Protein AF-A0A7U9X4T7-F1 (afdb_monomer_lite)

Secondary structure (DSSP, 8-state):
--HHHHHHHHHHHTT--HHHHHHHHT--HHHHHHHHT-SS--PPPPHHHHHHHHHHHT--GGGGT-SSS-----------

Sequence (80 aa):
MTLEENISKCIEDRGIALTVVSRRTKIPYMALYDSLRNRSKKREIKGRELIKLCRFLDIDPRELIASDEEKSMDTSLDGR

Radius of gyration: 16.14 Å; chains: 1; bounding box: 34×52×34 Å

pLDDT: mean 84.55, std 15.79, range [45.12, 98.12]

Foldseek 3Di:
DDLLQLLLVLCVVVVHDLVNLCVQLVPDSVLNCLCRPDPPHHDDQDPSNLVSSCVVSVHDSVVSVPDPDDPDDDDDDDDD

Structure (mmCIF, N/CA/C/O backbone):
data_AF-A0A7U9X4T7-F1
#
_entry.id   AF-A0A7U9X4T7-F1
#
loop_
_atom_site.group_PDB
_atom_site.id
_atom_site.type_symbol
_atom_site.label_atom_id
_atom_site.label_alt_id
_atom_site.label_comp_id
_atom_site.label_asym_id
_atom_site.label_entity_id
_atom_site.label_seq_id
_atom_site.pdbx_PDB_ins_code
_atom_site.Cartn_x
_atom_site.Cartn_y
_atom_site.Cartn_z
_atom_site.occupancy
_atom_site.B_iso_or_equiv
_atom_site.auth_seq_id
_atom_site.auth_comp_id
_atom_site.auth_asym_id
_atom_site.auth_atom_id
_atom_site.pdbx_PDB_model_num
ATOM 1 N N . MET A 1 1 ? 10.314 2.957 14.750 1.00 66.81 1 MET A N 1
ATOM 2 C CA . MET A 1 1 ? 9.806 3.268 13.396 1.00 66.81 1 MET A CA 1
ATOM 3 C C . MET A 1 1 ? 8.295 3.349 13.486 1.00 66.81 1 MET A C 1
ATOM 5 O O . MET A 1 1 ? 7.725 2.583 14.252 1.00 66.81 1 MET A O 1
ATOM 9 N N . THR A 1 2 ? 7.650 4.279 12.782 1.00 87.44 2 THR A N 1
ATOM 10 C CA . THR A 1 2 ? 6.181 4.308 12.685 1.00 87.44 2 THR A CA 1
ATOM 11 C C . THR A 1 2 ? 5.684 3.325 11.625 1.00 87.44 2 THR A C 1
ATOM 13 O O . THR A 1 2 ? 6.446 2.873 10.768 1.00 87.44 2 THR A O 1
ATOM 16 N N . LEU A 1 3 ? 4.384 3.024 11.652 1.00 89.88 3 LEU A N 1
ATOM 17 C CA . LEU A 1 3 ? 3.727 2.203 10.634 1.00 89.88 3 LEU A CA 1
ATOM 18 C C . LEU A 1 3 ? 3.972 2.753 9.217 1.00 89.88 3 LEU A C 1
ATOM 20 O O . LEU A 1 3 ? 4.307 2.008 8.298 1.00 89.88 3 LEU A O 1
ATOM 24 N N . GLU A 1 4 ? 3.840 4.066 9.039 1.00 91.94 4 GLU A N 1
ATOM 25 C CA . GLU A 1 4 ? 4.076 4.754 7.769 1.00 91.94 4 GLU A CA 1
ATOM 26 C C . GLU A 1 4 ? 5.527 4.637 7.297 1.00 91.94 4 GLU A C 1
ATOM 28 O O . GLU A 1 4 ? 5.766 4.439 6.104 1.00 91.94 4 GLU A O 1
ATOM 33 N N . GLU A 1 5 ? 6.493 4.723 8.215 1.00 89.81 5 GLU A N 1
ATOM 34 C CA . GLU A 1 5 ? 7.915 4.560 7.900 1.00 89.81 5 GLU A CA 1
ATOM 35 C C . GLU A 1 5 ? 8.209 3.136 7.415 1.00 89.81 5 GLU A C 1
ATOM 37 O O . GLU A 1 5 ? 8.893 2.968 6.403 1.00 89.81 5 GLU A O 1
ATOM 42 N N . ASN A 1 6 ? 7.628 2.122 8.065 1.00 91.50 6 ASN A N 1
ATOM 43 C CA . ASN A 1 6 ? 7.757 0.724 7.647 1.00 91.50 6 ASN A CA 1
ATOM 44 C C . ASN A 1 6 ? 7.150 0.492 6.258 1.00 91.50 6 ASN A C 1
ATOM 46 O O . ASN A 1 6 ? 7.792 -0.097 5.389 1.00 91.50 6 ASN A O 1
ATOM 50 N N . ILE A 1 7 ? 5.954 1.031 6.000 1.00 93.19 7 ILE A N 1
ATOM 51 C CA . ILE A 1 7 ? 5.314 0.946 4.680 1.00 93.19 7 ILE A CA 1
ATOM 52 C C . ILE A 1 7 ? 6.159 1.651 3.610 1.00 93.19 7 ILE A C 1
ATOM 54 O O . ILE A 1 7 ? 6.348 1.098 2.523 1.00 93.19 7 ILE A O 1
ATOM 58 N N . SER A 1 8 ? 6.668 2.859 3.890 1.00 93.00 8 SER A N 1
ATOM 59 C CA . SER A 1 8 ? 7.507 3.596 2.934 1.00 93.00 8 SER A CA 1
ATOM 60 C C . SER A 1 8 ? 8.766 2.808 2.601 1.00 93.00 8 SER A C 1
ATOM 62 O O . SER A 1 8 ? 9.090 2.644 1.425 1.00 93.00 8 SER A O 1
ATOM 64 N N . LYS A 1 9 ? 9.423 2.246 3.620 1.00 92.00 9 LYS A N 1
ATOM 65 C CA . LYS A 1 9 ? 10.617 1.424 3.449 1.00 92.00 9 LYS A CA 1
ATOM 66 C C . LYS A 1 9 ? 10.336 0.176 2.610 1.00 92.00 9 LYS A C 1
ATOM 68 O O . LYS A 1 9 ? 11.044 -0.058 1.642 1.00 92.00 9 LYS A O 1
ATOM 73 N N . CYS A 1 10 ? 9.251 -0.558 2.871 1.00 93.12 10 CYS A N 1
ATOM 74 C CA . CYS A 1 10 ? 8.880 -1.718 2.050 1.00 93.12 10 CYS A CA 1
ATOM 75 C C . CYS A 1 10 ? 8.641 -1.362 0.572 1.00 93.12 10 CYS A C 1
ATOM 77 O O . CYS A 1 10 ? 8.977 -2.141 -0.318 1.00 93.12 10 CYS A O 1
ATOM 79 N N . ILE A 1 11 ? 8.037 -0.202 0.295 1.00 94.19 11 ILE A N 1
ATOM 80 C CA . ILE A 1 11 ? 7.811 0.280 -1.076 1.00 94.19 11 ILE A CA 1
ATOM 81 C C . ILE A 1 11 ? 9.144 0.640 -1.749 1.00 94.19 11 ILE A C 1
ATOM 83 O O . ILE A 1 11 ? 9.337 0.329 -2.927 1.00 94.19 11 ILE A O 1
ATOM 87 N N . GLU A 1 12 ? 10.051 1.279 -1.008 1.00 93.81 12 GLU A N 1
ATOM 88 C CA . GLU A 1 12 ? 11.388 1.676 -1.461 1.00 93.81 12 GLU A CA 1
ATOM 89 C C . GLU A 1 12 ? 12.295 0.476 -1.735 1.00 93.81 12 GLU A C 1
ATOM 91 O O . GLU A 1 12 ? 12.848 0.385 -2.829 1.00 93.81 12 GLU A O 1
ATOM 96 N N . ASP A 1 13 ? 12.366 -0.476 -0.804 1.00 94.19 13 ASP A N 1
ATOM 97 C CA . ASP A 1 13 ? 13.177 -1.695 -0.912 1.00 94.19 13 ASP A CA 1
ATOM 98 C C . ASP A 1 13 ? 12.752 -2.555 -2.116 1.00 94.19 13 ASP A C 1
ATOM 100 O O . ASP A 1 13 ? 13.569 -3.237 -2.732 1.00 94.19 13 ASP A O 1
ATOM 104 N N . ARG A 1 14 ? 11.471 -2.488 -2.503 1.00 94.56 14 ARG A N 1
ATOM 105 C CA . ARG A 1 14 ? 10.922 -3.174 -3.685 1.00 94.56 14 ARG A CA 1
ATOM 106 C C . ARG A 1 14 ? 11.020 -2.352 -4.977 1.00 94.56 14 ARG A C 1
ATOM 108 O O . ARG A 1 14 ? 10.557 -2.812 -6.020 1.00 94.56 14 ARG A O 1
ATOM 115 N N . GLY A 1 15 ? 11.563 -1.133 -4.930 1.00 95.88 15 GLY A N 1
ATOM 116 C CA . GLY A 1 15 ? 11.704 -0.252 -6.094 1.00 95.88 15 GLY A CA 1
ATOM 117 C C . GLY A 1 15 ? 10.371 0.202 -6.703 1.00 95.88 15 GLY A C 1
ATOM 118 O O . GLY A 1 15 ? 10.299 0.503 -7.896 1.00 95.88 15 GLY A O 1
ATOM 119 N N . ILE A 1 16 ? 9.287 0.232 -5.919 1.00 96.19 16 ILE A N 1
ATOM 120 C CA . ILE A 1 16 ? 7.944 0.527 -6.427 1.00 96.19 16 ILE A CA 1
ATOM 121 C C . ILE A 1 16 ? 7.692 2.038 -6.397 1.00 96.19 16 ILE A C 1
ATOM 123 O O . ILE A 1 16 ? 7.698 2.683 -5.350 1.00 96.19 16 ILE A O 1
ATOM 127 N N . ALA A 1 17 ? 7.373 2.621 -7.552 1.00 96.12 17 ALA A N 1
ATOM 128 C CA . ALA A 1 17 ? 6.988 4.028 -7.625 1.00 96.12 17 ALA A CA 1
ATOM 129 C C . ALA A 1 17 ? 5.614 4.285 -6.975 1.00 96.12 17 ALA A C 1
ATOM 131 O O . ALA A 1 17 ? 4.647 3.554 -7.202 1.00 96.12 17 ALA A O 1
ATOM 132 N N . LEU A 1 18 ? 5.474 5.399 -6.249 1.00 95.56 18 LEU A N 1
ATOM 133 C CA . LEU A 1 18 ? 4.230 5.767 -5.553 1.00 95.56 18 LEU A CA 1
ATOM 134 C C . LEU A 1 18 ? 3.034 5.961 -6.511 1.00 95.56 18 LEU A C 1
ATOM 136 O O . LEU A 1 18 ? 1.879 5.730 -6.151 1.00 95.56 18 LEU A O 1
ATOM 140 N N . THR A 1 19 ? 3.305 6.327 -7.767 1.00 97.12 19 THR A N 1
ATOM 141 C CA . THR A 1 19 ? 2.305 6.393 -8.846 1.00 97.12 19 THR A CA 1
ATOM 142 C C . THR A 1 19 ? 1.715 5.018 -9.173 1.00 97.12 19 THR A C 1
ATOM 144 O O . THR A 1 19 ? 0.513 4.914 -9.424 1.00 97.12 19 THR A O 1
ATOM 147 N N . VAL A 1 20 ? 2.522 3.954 -9.119 1.00 97.81 20 VAL A N 1
ATOM 148 C CA . VAL A 1 20 ? 2.075 2.564 -9.296 1.00 97.81 20 VAL A CA 1
ATOM 149 C C . VAL A 1 20 ? 1.218 2.136 -8.110 1.00 97.81 20 VAL A C 1
ATOM 151 O O . VAL A 1 20 ? 0.124 1.605 -8.315 1.00 97.81 20 VAL A O 1
ATOM 154 N N . VAL A 1 21 ? 1.664 2.440 -6.886 1.00 97.31 21 VAL A N 1
ATOM 155 C CA . VAL A 1 21 ? 0.908 2.150 -5.656 1.00 97.31 21 VAL A CA 1
ATOM 156 C C . VAL A 1 21 ? -0.473 2.800 -5.718 1.00 97.31 21 VAL A C 1
ATOM 158 O O . VAL A 1 21 ? -1.481 2.117 -5.550 1.00 97.31 21 VAL A O 1
ATOM 161 N N . SER A 1 22 ? -0.539 4.090 -6.055 1.00 98.12 22 SER A N 1
ATOM 162 C CA . SER A 1 22 ? -1.792 4.838 -6.222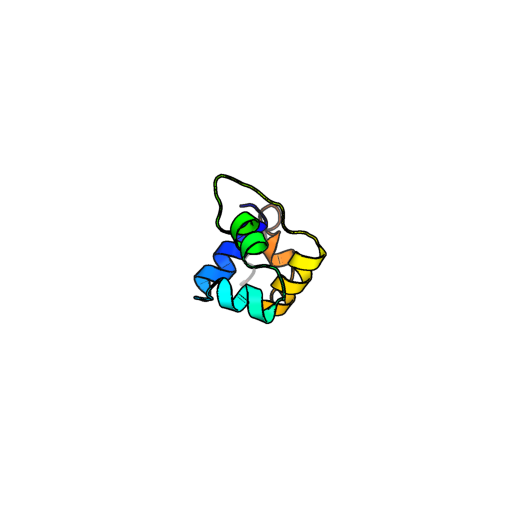 1.00 98.12 22 SER A CA 1
ATOM 163 C C . SER A 1 22 ? -2.743 4.161 -7.215 1.00 98.12 22 SER A C 1
ATOM 165 O O . SER A 1 22 ? -3.893 3.848 -6.890 1.00 98.12 22 SER A O 1
ATOM 167 N N . ARG A 1 23 ? -2.247 3.831 -8.416 1.00 98.00 23 ARG A N 1
ATOM 168 C CA . ARG A 1 23 ? -3.052 3.210 -9.482 1.00 98.00 23 ARG A CA 1
ATOM 169 C C . ARG A 1 23 ? -3.608 1.839 -9.094 1.00 98.00 23 ARG A C 1
ATOM 171 O O . ARG A 1 23 ? -4.759 1.546 -9.437 1.00 98.00 23 ARG A O 1
ATOM 178 N N . ARG A 1 24 ? -2.811 1.013 -8.403 1.00 97.69 24 ARG A N 1
ATOM 179 C CA . ARG A 1 24 ? -3.170 -0.373 -8.048 1.00 97.69 24 ARG A CA 1
ATOM 180 C C . ARG A 1 24 ? -4.022 -0.468 -6.784 1.00 97.69 24 ARG A C 1
ATOM 182 O O . ARG A 1 24 ? -4.946 -1.270 -6.746 1.00 97.69 24 ARG A O 1
ATOM 189 N N . THR A 1 25 ? -3.779 0.385 -5.793 1.00 97.12 25 THR A N 1
ATOM 190 C CA . THR A 1 25 ? -4.551 0.413 -4.534 1.00 97.12 25 THR A CA 1
ATOM 191 C C . THR A 1 25 ? -5.808 1.286 -4.615 1.00 97.12 25 THR A C 1
ATOM 193 O O . THR A 1 25 ? -6.693 1.195 -3.758 1.00 97.12 25 THR A O 1
ATOM 196 N N . LYS A 1 26 ? -5.905 2.149 -5.636 1.00 97.56 26 LYS A N 1
ATOM 197 C CA . LYS A 1 26 ? -6.927 3.204 -5.749 1.00 97.56 26 LYS A CA 1
ATOM 198 C C . LYS A 1 26 ? -6.896 4.194 -4.576 1.00 97.56 26 LYS A C 1
ATOM 200 O O . LYS A 1 26 ? -7.917 4.801 -4.258 1.00 97.56 26 LYS A O 1
ATOM 205 N N . ILE A 1 27 ? -5.754 4.336 -3.906 1.00 97.44 27 ILE A N 1
ATOM 206 C CA . ILE A 1 27 ? -5.532 5.381 -2.903 1.00 97.44 27 ILE A CA 1
ATOM 207 C C . ILE A 1 27 ? -5.018 6.622 -3.643 1.00 97.44 27 ILE A C 1
ATOM 209 O O . ILE A 1 27 ? -4.107 6.487 -4.461 1.00 97.44 27 ILE A O 1
ATOM 213 N N . PRO A 1 28 ? -5.571 7.824 -3.394 1.00 97.12 28 PRO A N 1
ATOM 214 C CA . PRO A 1 28 ? -5.099 9.036 -4.049 1.00 97.12 28 PRO A CA 1
ATOM 215 C C . PRO A 1 28 ? -3.596 9.231 -3.852 1.00 97.12 28 PRO A C 1
ATOM 217 O O . PRO A 1 28 ? -3.088 9.087 -2.741 1.00 97.12 28 PRO A O 1
ATOM 220 N N . TYR A 1 29 ? -2.894 9.620 -4.918 1.00 96.31 29 TYR A N 1
ATOM 221 C CA . TYR A 1 29 ? -1.445 9.838 -4.858 1.00 96.31 29 TYR A CA 1
ATOM 222 C C . TYR A 1 29 ? -1.066 10.826 -3.750 1.00 96.31 29 TYR A C 1
ATOM 224 O O . TYR A 1 29 ? -0.146 10.556 -2.989 1.00 96.31 29 TYR A O 1
ATOM 232 N N . MET A 1 30 ? -1.811 11.928 -3.612 1.00 94.94 30 MET A N 1
ATOM 233 C CA . MET A 1 30 ? -1.534 12.930 -2.577 1.00 94.94 30 MET A CA 1
ATOM 234 C C . MET A 1 30 ? -1.745 12.387 -1.164 1.00 94.94 30 MET A C 1
ATOM 236 O O . MET A 1 30 ? -0.974 12.712 -0.274 1.00 94.94 30 MET A O 1
ATOM 240 N N . ALA A 1 31 ? -2.714 11.486 -0.969 1.00 95.00 31 ALA A N 1
ATOM 241 C CA . ALA A 1 31 ? -2.900 10.820 0.317 1.00 95.00 31 ALA A CA 1
ATOM 242 C C . ALA A 1 31 ? -1.716 9.899 0.651 1.00 95.00 31 ALA A C 1
ATOM 244 O O . ALA A 1 31 ? -1.268 9.884 1.791 1.00 95.00 31 ALA A O 1
ATOM 245 N N . LEU A 1 32 ? -1.182 9.171 -0.338 1.00 95.25 32 LEU A N 1
ATOM 246 C CA . LEU A 1 32 ? 0.030 8.365 -0.159 1.00 95.25 32 LEU A CA 1
ATOM 247 C C . LEU A 1 32 ? 1.264 9.238 0.087 1.00 95.25 32 LEU A C 1
ATOM 249 O O . LEU A 1 32 ? 2.088 8.899 0.925 1.00 95.25 32 LEU A O 1
ATOM 253 N N . TYR A 1 33 ? 1.397 10.352 -0.631 1.00 94.38 33 TYR A N 1
ATOM 254 C CA . TYR A 1 33 ? 2.531 11.260 -0.489 1.00 94.38 33 TYR A CA 1
ATOM 255 C C . TYR A 1 33 ? 2.553 11.905 0.899 1.00 94.38 33 TYR A C 1
ATOM 257 O O . TYR A 1 33 ? 3.573 11.839 1.582 1.00 94.38 33 TYR A O 1
ATOM 265 N N . ASP A 1 34 ? 1.417 12.447 1.343 1.00 94.00 34 ASP A N 1
ATOM 266 C CA . ASP A 1 34 ? 1.275 13.064 2.664 1.00 94.00 34 ASP A CA 1
ATOM 267 C C . ASP A 1 34 ? 1.398 12.061 3.817 1.00 94.00 34 ASP A C 1
ATOM 269 O O . ASP A 1 34 ? 1.708 12.459 4.933 1.00 94.00 34 ASP A O 1
ATOM 273 N N . SER A 1 35 ? 1.161 10.770 3.576 1.00 92.75 35 SER A N 1
ATOM 274 C CA . SER A 1 35 ? 1.343 9.742 4.604 1.00 92.75 35 SER A CA 1
ATOM 275 C C . SER A 1 35 ? 2.750 9.143 4.629 1.00 92.75 35 SER A C 1
ATOM 277 O O . SER A 1 35 ? 3.268 8.879 5.704 1.00 92.75 35 SER A O 1
ATOM 279 N N . LEU A 1 36 ? 3.372 8.912 3.467 1.00 92.06 36 LEU A N 1
ATOM 280 C CA . LEU A 1 36 ? 4.584 8.086 3.362 1.00 92.06 36 LEU A CA 1
ATOM 281 C C . LEU A 1 36 ? 5.858 8.879 3.041 1.00 92.06 36 LEU A C 1
ATOM 283 O O . LEU A 1 36 ? 6.953 8.426 3.350 1.00 92.06 36 LEU A O 1
ATOM 287 N N . ARG A 1 37 ? 5.753 10.045 2.391 1.00 87.38 37 ARG A N 1
ATOM 288 C CA . ARG A 1 37 ? 6.923 10.807 1.901 1.00 87.38 37 ARG A CA 1
ATOM 289 C C . ARG A 1 37 ? 7.046 12.201 2.503 1.00 87.38 37 ARG A C 1
ATOM 291 O O . ARG A 1 37 ? 8.153 12.733 2.585 1.00 87.38 37 ARG A O 1
ATOM 298 N N . ASN A 1 38 ? 5.936 12.809 2.907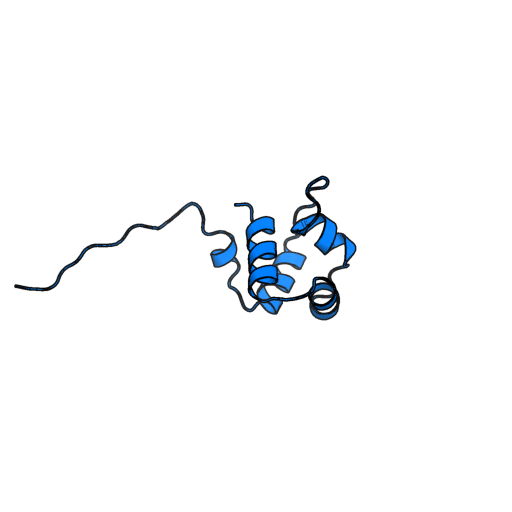 1.00 85.31 38 ASN A N 1
ATOM 299 C CA . ASN A 1 38 ? 5.926 14.167 3.424 1.00 85.31 38 ASN A CA 1
ATOM 300 C C . ASN A 1 38 ? 6.400 14.207 4.886 1.00 85.31 38 ASN A C 1
ATOM 302 O O . ASN A 1 38 ? 5.691 13.798 5.798 1.00 85.31 38 ASN A O 1
ATOM 306 N N . ARG A 1 39 ? 7.600 14.745 5.128 1.00 75.00 39 ARG A N 1
ATOM 307 C CA . ARG A 1 39 ? 8.143 14.893 6.491 1.00 75.00 39 ARG A CA 1
ATOM 308 C C . ARG A 1 39 ? 7.509 16.046 7.279 1.00 75.00 39 ARG A C 1
ATOM 310 O O . ARG A 1 39 ? 7.642 16.082 8.498 1.00 75.00 39 ARG A O 1
ATOM 317 N N . SER A 1 40 ? 6.829 16.974 6.602 1.00 76.12 40 SER A N 1
ATOM 318 C CA . SER A 1 40 ? 6.241 18.177 7.209 1.00 76.12 40 SER A CA 1
ATOM 319 C C . SER A 1 40 ? 4.750 18.034 7.520 1.00 76.12 40 SER A C 1
ATOM 321 O O . SER A 1 40 ? 4.256 18.694 8.429 1.00 76.12 40 SER A O 1
ATOM 323 N N . LYS A 1 41 ? 4.022 17.177 6.793 1.00 65.75 41 LYS A N 1
ATOM 324 C CA . LYS A 1 41 ? 2.637 16.800 7.107 1.00 65.75 41 LYS A CA 1
ATOM 325 C C . LYS A 1 41 ? 2.593 15.311 7.393 1.00 65.75 41 LYS A C 1
ATOM 327 O O . LYS A 1 41 ? 2.825 14.528 6.490 1.00 65.75 41 LYS A O 1
ATOM 332 N N . LYS A 1 42 ? 2.257 14.935 8.625 1.00 69.19 42 LYS A N 1
ATOM 333 C CA . LYS A 1 42 ? 2.025 13.539 9.006 1.00 69.19 42 LYS A CA 1
ATOM 334 C C . LYS A 1 42 ? 0.535 13.244 8.943 1.00 69.19 42 LYS A C 1
ATOM 336 O O . LYS A 1 42 ? -0.180 13.407 9.927 1.00 69.19 42 LYS A O 1
ATOM 341 N N . ARG A 1 43 ? 0.050 12.863 7.762 1.00 88.75 43 ARG A N 1
ATOM 342 C CA . ARG A 1 43 ? -1.284 12.271 7.641 1.00 88.75 43 ARG A CA 1
ATOM 343 C C . ARG A 1 43 ? -1.177 10.791 7.989 1.00 88.75 43 ARG A C 1
ATOM 345 O O . ARG A 1 43 ? -0.517 10.054 7.265 1.00 88.75 43 ARG A O 1
ATOM 352 N N . GLU A 1 44 ? -1.889 10.338 9.006 1.00 91.12 44 GLU A N 1
ATOM 353 C CA . GLU A 1 44 ? -1.948 8.909 9.330 1.00 91.12 44 GLU A CA 1
ATOM 354 C C . GLU A 1 44 ? -2.596 8.090 8.200 1.00 91.12 44 GLU A C 1
ATOM 356 O O . GL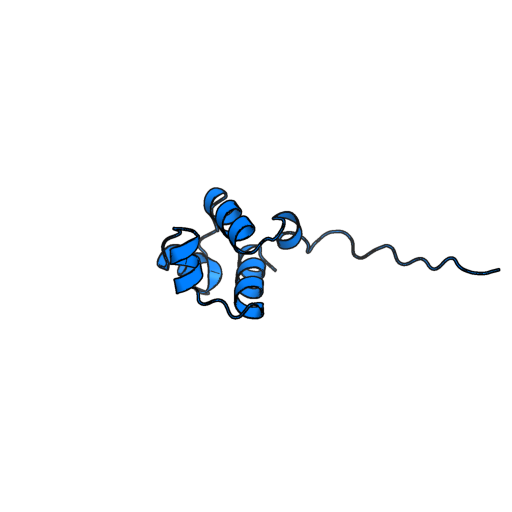U A 1 44 ? -3.532 8.538 7.516 1.00 91.12 44 GLU A O 1
ATOM 361 N N . ILE A 1 45 ? -2.107 6.864 8.005 1.00 92.06 45 ILE A N 1
ATOM 362 C CA . ILE A 1 45 ? -2.745 5.898 7.106 1.00 92.06 45 ILE A CA 1
ATOM 363 C C . ILE A 1 45 ? -4.069 5.437 7.727 1.00 92.06 45 ILE A C 1
ATOM 365 O O . ILE A 1 45 ? -4.127 4.930 8.843 1.00 92.06 45 ILE A O 1
ATOM 369 N N . LYS A 1 46 ? -5.171 5.553 6.977 1.00 93.19 46 LYS A N 1
ATOM 370 C CA . LYS A 1 46 ? -6.478 5.055 7.440 1.00 93.19 46 LYS A CA 1
ATOM 371 C C . LYS A 1 46 ? -6.503 3.526 7.391 1.00 93.19 46 LYS A C 1
ATOM 373 O O . LYS A 1 46 ? -5.964 2.941 6.457 1.00 93.19 46 LYS A O 1
ATOM 378 N N . GLY A 1 47 ? -7.260 2.866 8.271 1.00 93.31 47 GLY A N 1
ATOM 379 C CA . GLY A 1 47 ? -7.343 1.392 8.295 1.00 93.31 47 GLY A CA 1
ATOM 380 C C . GLY A 1 47 ? -7.701 0.746 6.942 1.00 93.31 47 GLY A C 1
ATOM 381 O O . GLY A 1 47 ? -7.087 -0.228 6.521 1.00 93.31 47 GLY A O 1
ATOM 382 N N . ARG A 1 48 ? -8.620 1.349 6.173 1.00 95.00 48 ARG A N 1
ATOM 383 C CA . ARG A 1 48 ? -8.949 0.881 4.808 1.00 95.00 48 ARG A CA 1
ATOM 384 C C 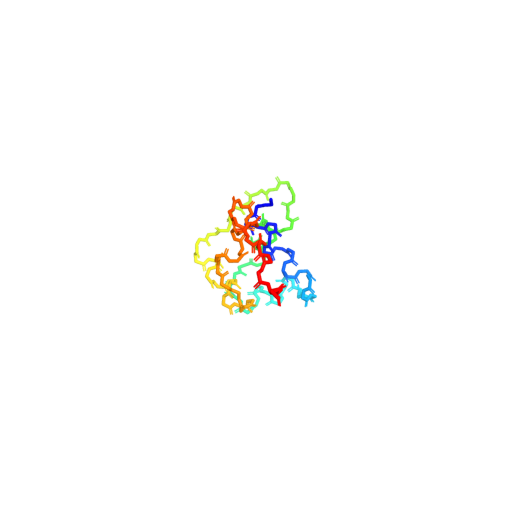. ARG A 1 48 ? -7.798 1.025 3.805 1.00 95.00 48 ARG A C 1
ATOM 386 O O . ARG A 1 48 ? -7.754 0.303 2.815 1.00 95.00 48 ARG A O 1
ATOM 393 N N . GLU A 1 49 ? -6.932 2.015 4.002 1.00 95.62 49 GLU A N 1
ATOM 394 C CA . GLU A 1 49 ? -5.757 2.259 3.164 1.00 95.62 49 GLU A CA 1
ATOM 395 C C . GLU A 1 49 ? -4.660 1.259 3.524 1.00 95.62 49 GLU A C 1
ATOM 397 O O . GLU A 1 49 ? -4.083 0.670 2.616 1.00 95.62 49 GLU A O 1
ATOM 402 N N . LEU A 1 50 ? -4.473 0.983 4.819 1.00 94.88 50 LEU A N 1
ATOM 403 C CA . LEU A 1 50 ? -3.571 -0.058 5.308 1.00 94.88 50 LEU A CA 1
ATOM 404 C C . LEU A 1 50 ? -3.899 -1.420 4.688 1.00 94.88 50 LEU A C 1
ATOM 406 O O . LEU A 1 50 ? -3.039 -2.010 4.049 1.00 94.88 50 LEU A O 1
ATOM 410 N N . ILE A 1 51 ? -5.155 -1.874 4.766 1.00 94.81 51 ILE A N 1
ATOM 411 C CA . ILE A 1 51 ? -5.572 -3.172 4.196 1.00 94.81 51 ILE A CA 1
ATOM 412 C C . ILE A 1 51 ? -5.249 -3.256 2.695 1.00 94.81 51 ILE A C 1
ATOM 414 O O . ILE A 1 51 ? -4.772 -4.279 2.202 1.00 94.81 51 ILE A O 1
ATOM 418 N N . LYS A 1 52 ? -5.488 -2.171 1.949 1.00 96.69 52 LYS A N 1
ATOM 419 C CA . LYS A 1 52 ? -5.184 -2.104 0.513 1.00 96.69 52 LYS A CA 1
ATOM 420 C C . LYS A 1 52 ? -3.684 -2.151 0.234 1.00 96.69 52 LYS A C 1
ATOM 422 O O . LYS A 1 52 ? -3.285 -2.768 -0.750 1.00 96.69 52 LYS A O 1
ATOM 427 N N . LEU A 1 53 ? -2.879 -1.491 1.064 1.00 95.50 53 LEU A N 1
ATOM 428 C CA . LEU A 1 53 ? -1.421 -1.482 0.957 1.00 95.50 53 LEU A CA 1
ATOM 429 C C . LEU A 1 53 ? -0.834 -2.851 1.306 1.00 95.50 53 LEU A C 1
ATOM 431 O O . LEU A 1 53 ? -0.073 -3.374 0.503 1.00 95.50 53 LEU A O 1
ATOM 435 N N . CYS A 1 54 ? -1.255 -3.471 2.411 1.00 94.81 54 CYS A N 1
ATOM 436 C CA . CYS A 1 54 ? -0.857 -4.828 2.799 1.00 94.81 54 CYS A CA 1
ATOM 437 C C . CYS A 1 54 ? -1.169 -5.841 1.696 1.00 94.81 54 CYS A C 1
ATOM 439 O O . CYS A 1 54 ? -0.287 -6.573 1.262 1.00 94.81 54 CYS A O 1
ATOM 441 N N . ARG A 1 55 ? -2.390 -5.813 1.145 1.00 95.50 55 ARG A N 1
ATOM 442 C CA . ARG A 1 55 ? -2.770 -6.689 0.026 1.00 95.50 55 ARG A CA 1
ATOM 443 C C . ARG A 1 55 ? -1.961 -6.421 -1.246 1.00 95.50 55 ARG A C 1
ATOM 445 O O . ARG A 1 55 ? -1.735 -7.333 -2.030 1.00 95.50 55 ARG A O 1
ATOM 452 N N . PHE A 1 56 ? -1.579 -5.171 -1.500 1.00 96.06 56 PHE A N 1
ATOM 453 C CA . PHE A 1 56 ? -0.755 -4.822 -2.658 1.00 96.06 56 PHE A CA 1
ATOM 454 C C . PHE A 1 56 ? 0.703 -5.272 -2.492 1.00 96.06 56 PHE A C 1
ATOM 456 O O . PHE A 1 56 ? 1.320 -5.699 -3.466 1.00 96.06 56 PHE A O 1
ATOM 463 N N . LEU A 1 57 ? 1.239 -5.149 -1.279 1.00 93.69 57 LEU A N 1
ATOM 464 C CA . LEU A 1 57 ? 2.606 -5.525 -0.937 1.00 93.69 57 LEU A CA 1
ATOM 465 C C . LEU A 1 57 ? 2.751 -7.020 -0.633 1.00 93.69 57 LEU A C 1
ATOM 467 O O . LEU A 1 57 ? 3.879 -7.500 -0.601 1.00 93.69 57 LEU A O 1
ATOM 471 N N . ASP A 1 58 ? 1.645 -7.741 -0.459 1.00 94.38 58 ASP A N 1
ATOM 472 C CA . ASP A 1 58 ? 1.632 -9.140 -0.026 1.00 94.38 58 ASP A CA 1
ATOM 473 C C . ASP A 1 58 ? 2.387 -9.310 1.306 1.00 94.38 58 ASP A C 1
ATOM 475 O O . ASP A 1 58 ? 3.346 -10.065 1.416 1.00 94.38 58 ASP A O 1
ATOM 479 N N . ILE A 1 59 ? 2.012 -8.483 2.290 1.00 92.38 59 ILE A N 1
ATOM 480 C CA . ILE A 1 59 ? 2.611 -8.428 3.633 1.00 92.38 59 ILE A CA 1
ATOM 481 C C . ILE A 1 59 ? 1.492 -8.529 4.671 1.00 92.38 59 ILE A C 1
ATOM 483 O O . ILE A 1 59 ? 0.467 -7.844 4.541 1.00 92.38 59 ILE A O 1
ATOM 487 N N . ASP A 1 60 ? 1.699 -9.329 5.720 1.00 89.44 60 ASP A N 1
ATOM 488 C CA . ASP A 1 60 ? 0.802 -9.347 6.875 1.00 89.44 60 ASP A CA 1
ATOM 489 C C . ASP A 1 60 ? 0.905 -8.008 7.637 1.00 89.44 60 ASP A C 1
ATOM 491 O O . ASP A 1 60 ? 2.009 -7.575 7.977 1.00 89.44 60 ASP A O 1
ATOM 495 N N . PRO A 1 61 ? -0.214 -7.320 7.942 1.00 85.75 61 PRO A N 1
ATOM 496 C CA . PRO A 1 61 ? -0.190 -6.072 8.706 1.00 85.75 61 PRO A CA 1
ATOM 497 C C . PRO A 1 61 ? 0.619 -6.135 10.012 1.00 85.75 61 PRO A C 1
ATOM 499 O O . PRO A 1 61 ? 1.155 -5.112 10.430 1.00 85.75 61 PRO A O 1
ATOM 502 N N . ARG A 1 62 ? 0.724 -7.306 10.655 1.00 85.50 62 ARG A N 1
ATOM 503 C CA . ARG A 1 62 ? 1.493 -7.511 11.894 1.00 85.50 62 ARG A CA 1
ATOM 504 C C . ARG A 1 62 ? 2.996 -7.346 11.685 1.00 85.50 62 ARG A C 1
ATOM 506 O O . ARG A 1 62 ? 3.666 -6.816 12.565 1.00 85.50 62 ARG A O 1
ATOM 513 N N . GLU A 1 63 ? 3.513 -7.703 10.513 1.00 84.75 63 GLU A N 1
ATOM 514 C CA . GLU A 1 63 ? 4.929 -7.515 10.169 1.00 84.75 63 GLU A CA 1
ATOM 515 C C . GLU A 1 63 ? 5.302 -6.028 10.074 1.00 84.75 63 GLU A C 1
ATOM 517 O O . GLU A 1 63 ? 6.445 -5.654 10.316 1.00 84.75 63 GLU A O 1
ATOM 522 N N . LEU A 1 64 ? 4.329 -5.155 9.783 1.00 81.94 64 LEU A N 1
ATOM 523 C CA . LEU A 1 64 ? 4.534 -3.704 9.730 1.00 81.94 64 LEU A CA 1
ATOM 524 C C . LEU A 1 64 ? 4.503 -3.034 11.115 1.00 81.94 64 LEU A C 1
ATOM 526 O O . LEU A 1 64 ? 4.880 -1.867 11.223 1.00 81.94 64 LEU A O 1
ATOM 530 N N . ILE A 1 65 ? 4.039 -3.739 12.152 1.00 76.44 65 ILE A N 1
ATOM 531 C CA . ILE A 1 65 ? 3.891 -3.236 13.532 1.00 76.44 65 ILE A CA 1
ATOM 532 C C . ILE A 1 65 ? 5.002 -3.795 14.444 1.00 76.44 65 ILE A C 1
ATOM 534 O O . ILE A 1 65 ? 5.212 -3.297 15.547 1.00 76.44 65 ILE A O 1
ATOM 538 N N . ALA A 1 66 ? 5.760 -4.792 13.977 1.00 57.84 66 ALA A N 1
ATOM 539 C CA . ALA A 1 66 ? 6.822 -5.439 14.736 1.00 57.84 66 ALA A CA 1
ATOM 540 C C . ALA A 1 66 ? 8.016 -4.492 14.968 1.00 57.84 66 ALA A C 1
ATOM 542 O O . ALA A 1 66 ? 8.949 -4.400 14.168 1.00 57.84 66 ALA A O 1
ATOM 543 N N . SER A 1 67 ? 7.990 -3.744 16.069 1.00 55.66 67 SER A N 1
ATOM 544 C CA . SER A 1 67 ? 9.172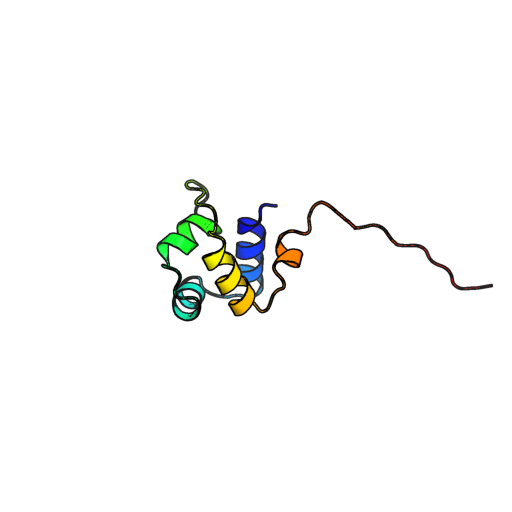 -3.064 16.616 1.00 55.66 67 SER A CA 1
ATOM 545 C C . SER A 1 67 ? 9.207 -2.986 18.144 1.00 55.66 67 SER A C 1
ATOM 547 O O . SER A 1 67 ? 10.139 -2.376 18.653 1.00 55.66 67 SER A O 1
ATOM 549 N N . ASP A 1 68 ? 8.300 -3.649 18.872 1.00 54.56 68 ASP A N 1
ATOM 550 C CA . ASP A 1 68 ? 8.376 -3.669 20.344 1.00 54.56 68 ASP A CA 1
ATOM 551 C C . ASP A 1 68 ? 8.272 -5.048 21.015 1.00 54.56 68 ASP A C 1
ATOM 553 O O . ASP A 1 68 ? 8.557 -5.130 22.202 1.00 54.56 68 ASP A O 1
ATOM 557 N N . GLU A 1 69 ? 8.015 -6.158 20.310 1.00 53.66 69 GLU A N 1
ATOM 558 C CA . GLU A 1 69 ? 8.054 -7.471 20.975 1.00 53.66 69 GLU A CA 1
ATOM 559 C C . GLU A 1 69 ? 8.640 -8.593 20.103 1.00 53.66 69 GLU A C 1
ATOM 561 O O . GLU A 1 69 ? 8.327 -8.732 18.923 1.00 53.66 69 GLU A O 1
ATOM 566 N N . GLU A 1 70 ? 9.539 -9.350 20.748 1.00 51.16 70 GLU A N 1
ATOM 567 C CA . GLU A 1 70 ? 10.159 -10.628 20.362 1.00 51.16 70 GLU A CA 1
ATOM 568 C C . GLU A 1 70 ? 11.310 -10.629 19.340 1.00 51.16 70 GLU A C 1
ATOM 570 O O . GLU A 1 70 ? 11.300 -11.301 18.311 1.00 51.16 70 GLU A O 1
ATOM 575 N N . LYS A 1 71 ? 12.436 -10.028 19.755 1.00 45.12 71 LYS A N 1
ATOM 576 C CA . LYS A 1 71 ? 13.758 -10.646 19.543 1.0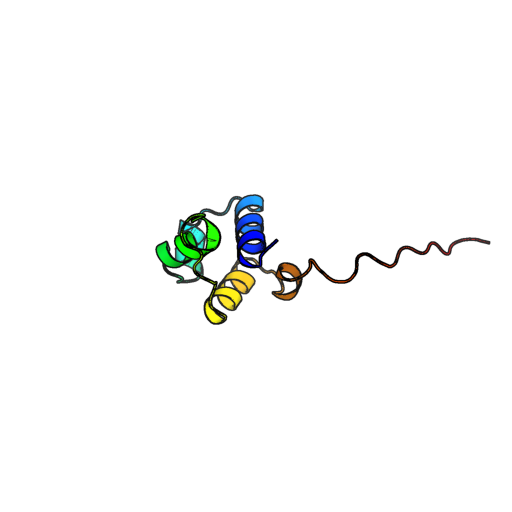0 45.12 71 LYS A CA 1
ATOM 577 C C . LYS A 1 71 ? 14.216 -11.336 20.832 1.00 45.12 71 LYS A C 1
ATOM 579 O O . LYS A 1 71 ? 15.140 -10.869 21.486 1.00 45.12 71 LYS A O 1
ATOM 584 N N . SER A 1 72 ? 13.563 -12.427 21.224 1.00 54.56 72 SER A N 1
ATOM 585 C CA . SER A 1 72 ? 14.144 -13.346 22.207 1.00 54.56 72 SER A CA 1
ATOM 586 C C . SER A 1 72 ? 13.574 -14.748 22.042 1.00 54.56 72 SER A C 1
ATOM 588 O O . SER A 1 72 ? 12.484 -15.033 22.515 1.00 54.56 72 SER A O 1
ATOM 590 N N . MET A 1 73 ? 14.316 -15.598 21.336 1.00 51.88 73 MET A N 1
ATOM 591 C CA . MET A 1 73 ? 14.585 -16.988 21.716 1.00 51.88 73 MET A CA 1
ATOM 592 C C . MET A 1 73 ? 15.706 -17.502 20.805 1.00 51.88 73 MET A C 1
ATOM 594 O O . MET A 1 73 ? 15.491 -18.201 19.821 1.00 51.88 73 MET A O 1
ATOM 598 N N . ASP A 1 74 ? 16.927 -17.080 21.135 1.00 53.97 74 ASP A N 1
ATOM 599 C CA . ASP A 1 74 ? 18.075 -17.974 21.039 1.00 53.97 74 ASP A CA 1
ATOM 600 C C . ASP A 1 74 ? 18.097 -18.770 22.346 1.00 53.97 74 ASP A C 1
ATOM 602 O O . ASP A 1 74 ? 18.242 -18.176 23.412 1.00 53.97 74 ASP A O 1
ATOM 606 N N . THR A 1 75 ? 17.934 -20.087 22.273 1.00 54.31 75 THR A N 1
ATOM 607 C CA . THR A 1 75 ? 18.751 -20.976 23.096 1.00 54.31 75 THR A CA 1
ATOM 608 C C . THR A 1 75 ? 19.077 -22.228 22.297 1.00 54.31 75 THR A C 1
ATOM 610 O O . THR A 1 75 ? 18.233 -23.077 22.013 1.00 54.31 75 THR A O 1
ATOM 613 N N . SER A 1 76 ? 20.358 -22.317 21.946 1.00 61.53 76 SER A N 1
ATOM 614 C CA . SER A 1 76 ? 21.063 -23.552 21.619 1.00 61.53 76 SER A CA 1
ATOM 615 C C . SER A 1 76 ? 20.665 -24.698 22.553 1.00 61.53 76 SER A C 1
ATOM 617 O O . SER A 1 76 ? 20.841 -24.579 23.763 1.00 61.53 76 SER A O 1
ATOM 619 N N . LEU A 1 77 ? 20.236 -25.828 21.992 1.00 61.72 77 LEU A N 1
ATOM 620 C CA . LEU A 1 77 ? 20.326 -27.144 22.628 1.00 61.72 77 LEU A CA 1
ATOM 621 C C . LEU A 1 77 ? 20.542 -28.214 21.545 1.00 61.72 77 LEU A C 1
ATOM 623 O O . LEU A 1 77 ? 19.595 -28.854 21.110 1.00 61.72 77 LEU A O 1
ATOM 627 N N . ASP A 1 78 ? 21.795 -28.384 21.122 1.00 52.31 78 ASP A N 1
ATOM 628 C CA . ASP A 1 78 ? 22.364 -29.660 20.661 1.00 52.31 78 ASP A CA 1
ATOM 629 C C . ASP A 1 78 ? 23.904 -29.514 20.746 1.00 52.31 78 ASP A C 1
ATOM 631 O O . ASP A 1 78 ? 24.438 -28.479 20.361 1.00 52.31 78 ASP A O 1
ATOM 635 N N . GLY A 1 79 ? 24.699 -30.413 21.313 1.00 54.47 79 GLY A N 1
ATOM 636 C CA . GLY A 1 79 ? 24.432 -31.791 21.673 1.00 54.47 79 GLY A CA 1
ATOM 637 C C . GLY A 1 79 ? 25.258 -32.248 22.876 1.00 54.47 79 GLY A C 1
ATOM 638 O O . GLY A 1 79 ? 26.203 -31.592 23.326 1.00 54.47 79 GLY A O 1
ATOM 639 N N . ARG A 1 80 ? 24.803 -33.378 23.411 1.00 62.12 80 ARG A N 1
ATOM 640 C CA . ARG A 1 80 ? 25.533 -34.245 24.336 1.00 62.12 80 ARG A CA 1
ATOM 641 C C . ARG A 1 80 ? 26.568 -35.070 23.585 1.00 62.12 80 ARG A C 1
ATOM 643 O O . ARG A 1 80 ? 26.321 -35.350 22.392 1.00 62.12 80 ARG A O 1
#